Protein AF-A0A536ALC9-F1 (afdb_monomer)

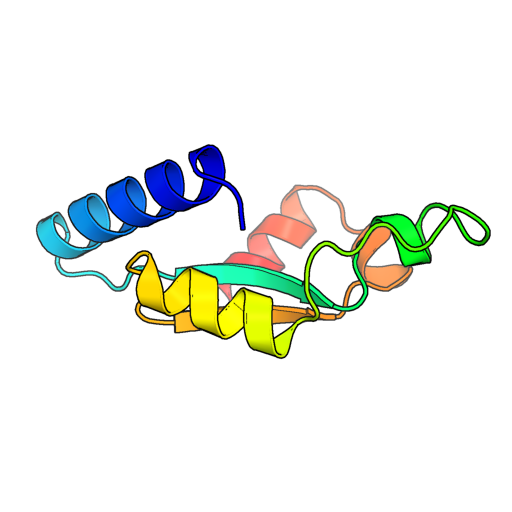Mean predicted aligned error: 3.56 Å

pLDDT: mean 92.64, std 7.79, range [66.06, 98.56]

Solvent-accessible surface area (backbone atoms only — not comparable to full-atom values): 5205 Å² total; per-residue (Å²): 138,57,71,70,60,43,50,54,36,40,52,44,27,52,54,17,58,77,67,76,52,78,22,72,42,79,48,57,48,53,52,62,62,66,65,79,36,78,84,61,78,89,83,65,96,56,59,72,69,58,48,50,52,52,45,39,76,32,40,25,78,42,71,48,72,40,73,46,46,76,70,58,72,65,49,50,75,67,57,47,51,55,57,59,74,75,107

Nearest PDB structures (foldseek):
  2x0k-assembly1_A  TM=8.356E-01  e=9.108E-04  Corynebacterium ammoniagenes
  3zug-assembly1_B  TM=8.326E-01  e=1.917E-03  Corynebacterium ammoniagenes
  4uzf-assembly1_A  TM=8.374E-01  e=2.513E-03  Corynebacterium ammoniagenes
  5fo1-assembly1_A  TM=8.334E-01  e=2.348E-03  Corynebacterium ammoniagenes
  3zug-assembly1_A  TM=8.380E-01  e=4.035E-03  Corynebacterium ammoniagenes

Foldseek 3Di:
DDPVLLVVLLVLLVVCVVVVHFREAEEEPPHLCCAVPVPPPPPDPDDPVVVQVVSVVSRGPYYHYDYDHPVNVPDDPVSVVVVVVVD

Secondary structure (DSSP, 8-state):
--HHHHHHHHHHHHHHHHTT---EEEEEES-HHHHHSTTS----SS-HHHHHHHHHHTT-SEEEEEE--HHHHT--HHHHHHHHHT-

Sequence (87 aa):
MHLGHRALIRQLARGAAEAGARAVAATFDPLPIQVLAPGAPASALSDVRDRVKLLREAGADAVVVFEFDDAFARLSADEFVDRVKGA

Radius of gyration: 14.15 Å; Cα contacts (8 Å, |Δi|>4): 94; chains: 1; b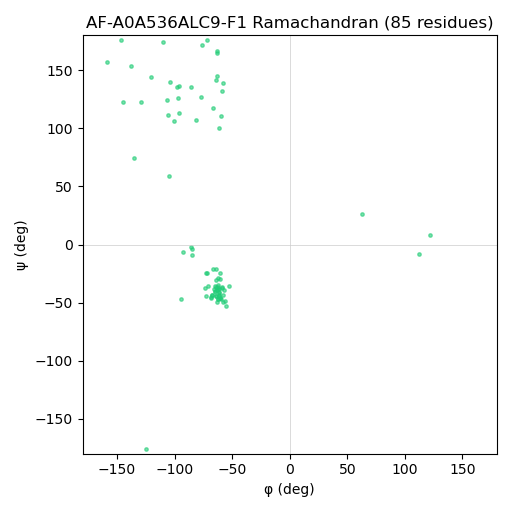ounding box: 36×23×30 Å

Structure (mmCIF, N/CA/C/O backbone):
data_AF-A0A536ALC9-F1
#
_entry.id   AF-A0A536ALC9-F1
#
loop_
_atom_site.group_PDB
_atom_site.id
_atom_site.type_symbol
_atom_site.label_atom_id
_atom_site.label_alt_id
_atom_site.label_comp_id
_atom_site.label_asym_id
_atom_site.label_entity_id
_atom_site.label_seq_id
_atom_site.pdbx_PDB_ins_code
_atom_site.Cartn_x
_atom_site.Cartn_y
_atom_site.Cartn_z
_atom_site.occupancy
_atom_site.B_iso_or_equiv
_atom_site.auth_seq_id
_atom_site.auth_comp_id
_atom_site.auth_asym_id
_atom_site.auth_atom_id
_atom_site.pdbx_PDB_model_num
ATOM 1 N N . MET A 1 1 ? 10.490 5.644 5.727 1.00 87.81 1 MET A N 1
ATOM 2 C CA . MET A 1 1 ? 9.158 6.221 5.412 1.00 87.81 1 MET A CA 1
ATOM 3 C C . MET A 1 1 ? 9.130 7.702 5.770 1.00 87.81 1 MET A C 1
ATOM 5 O O . MET A 1 1 ? 9.282 8.030 6.941 1.00 87.81 1 MET A O 1
ATOM 9 N N . HIS A 1 2 ? 8.973 8.592 4.790 1.00 93.62 2 HIS A N 1
ATOM 10 C CA . HIS A 1 2 ? 8.985 10.042 5.026 1.00 93.62 2 HIS A CA 1
ATOM 11 C C . HIS A 1 2 ? 7.675 10.564 5.644 1.00 93.62 2 HIS A C 1
ATOM 13 O O . HIS A 1 2 ? 6.667 9.856 5.721 1.00 93.62 2 HIS A O 1
ATOM 19 N N . LEU A 1 3 ? 7.678 11.838 6.050 1.00 95.94 3 LEU A N 1
ATOM 20 C CA . LEU A 1 3 ? 6.573 12.484 6.768 1.00 95.94 3 LEU A CA 1
ATOM 21 C C . LEU A 1 3 ? 5.244 12.476 5.999 1.00 95.94 3 LEU A C 1
ATOM 23 O O . LEU A 1 3 ? 4.207 12.246 6.616 1.00 95.94 3 LEU A O 1
ATOM 27 N N . GLY A 1 4 ? 5.280 12.648 4.671 1.00 97.00 4 GLY A N 1
ATOM 28 C CA . GLY A 1 4 ? 4.084 12.572 3.818 1.00 97.00 4 GLY A CA 1
ATOM 29 C C . GLY A 1 4 ? 3.314 11.252 3.964 1.00 97.00 4 GLY A C 1
ATOM 30 O O . GLY A 1 4 ? 2.139 11.263 4.313 1.00 97.00 4 GLY A O 1
ATOM 31 N N . HIS A 1 5 ? 3.984 10.103 3.823 1.00 96.25 5 HIS A N 1
ATOM 32 C CA . HIS A 1 5 ? 3.336 8.800 4.019 1.00 96.25 5 HIS A CA 1
ATOM 33 C C . HIS A 1 5 ? 2.844 8.605 5.457 1.00 96.25 5 HIS A C 1
ATOM 35 O O . HIS A 1 5 ? 1.736 8.118 5.659 1.00 96.25 5 HIS A O 1
ATOM 41 N N . ARG A 1 6 ? 3.606 9.057 6.469 1.00 97.06 6 ARG A N 1
ATOM 42 C CA . ARG A 1 6 ? 3.137 9.012 7.869 1.00 97.06 6 ARG A CA 1
ATOM 43 C C . ARG A 1 6 ? 1.833 9.799 8.055 1.00 97.06 6 ARG A C 1
ATOM 45 O O . ARG A 1 6 ? 0.992 9.389 8.846 1.00 97.06 6 ARG A O 1
ATOM 52 N N . ALA A 1 7 ? 1.662 10.926 7.362 1.00 98.19 7 ALA A N 1
ATOM 53 C CA . ALA A 1 7 ? 0.436 11.718 7.429 1.00 98.19 7 ALA A CA 1
ATOM 54 C C . ALA A 1 7 ? -0.762 10.986 6.807 1.00 98.19 7 ALA A C 1
ATOM 56 O O . ALA A 1 7 ? -1.821 10.960 7.432 1.00 98.19 7 ALA A O 1
ATOM 57 N N . LEU A 1 8 ? -0.574 10.340 5.650 1.00 98.25 8 LEU A N 1
ATOM 58 C CA . LEU A 1 8 ? -1.620 9.540 5.001 1.00 98.25 8 LEU A CA 1
ATOM 59 C C . LEU A 1 8 ? -2.081 8.376 5.888 1.00 98.25 8 LEU A C 1
ATOM 61 O O . LEU A 1 8 ? -3.279 8.210 6.095 1.00 98.25 8 LEU A O 1
ATOM 65 N N . ILE A 1 9 ? -1.148 7.625 6.486 1.00 98.38 9 ILE A N 1
ATOM 66 C CA . ILE A 1 9 ? -1.502 6.505 7.374 1.00 98.38 9 ILE A CA 1
ATOM 67 C C . ILE A 1 9 ? -2.223 6.988 8.637 1.00 98.38 9 ILE A C 1
ATOM 69 O O . ILE A 1 9 ? -3.215 6.389 9.036 1.00 98.38 9 ILE A O 1
ATOM 73 N N . ARG A 1 10 ? -1.807 8.113 9.236 1.00 98.38 10 ARG A N 1
ATOM 74 C CA . ARG A 1 10 ? -2.538 8.688 10.379 1.00 98.38 10 ARG A CA 1
ATOM 75 C C . ARG A 1 10 ? -3.959 9.111 10.014 1.00 98.38 10 ARG A C 1
ATOM 77 O O . ARG A 1 10 ? -4.856 8.995 10.842 1.00 98.38 10 ARG A O 1
ATOM 84 N N . GLN A 1 11 ? -4.165 9.639 8.809 1.00 98.50 11 GLN A N 1
ATOM 85 C CA . GLN A 1 11 ? -5.501 9.992 8.334 1.00 98.50 11 GLN A CA 1
ATOM 86 C C . GLN A 1 11 ? -6.360 8.744 8.110 1.00 98.50 11 GLN A C 1
ATOM 88 O O . GLN A 1 11 ? -7.504 8.730 8.557 1.00 98.50 11 GLN A O 1
ATOM 93 N N . LEU A 1 12 ? -5.795 7.697 7.500 1.00 98.31 12 LEU A N 1
ATOM 94 C CA . LEU A 1 12 ? -6.441 6.392 7.359 1.00 98.31 12 LEU A CA 1
ATOM 95 C C . LEU A 1 12 ? -6.856 5.821 8.723 1.00 98.31 12 LEU A C 1
ATOM 97 O O . LEU A 1 12 ? -8.007 5.436 8.889 1.00 98.31 12 LEU A O 1
ATOM 101 N N . ALA A 1 13 ? -5.948 5.819 9.702 1.00 98.50 13 ALA A N 1
ATOM 102 C CA . ALA A 1 13 ? -6.200 5.298 11.045 1.00 98.50 13 ALA A CA 1
ATOM 103 C C . ALA A 1 13 ? -7.373 6.002 11.742 1.00 98.50 13 ALA A C 1
A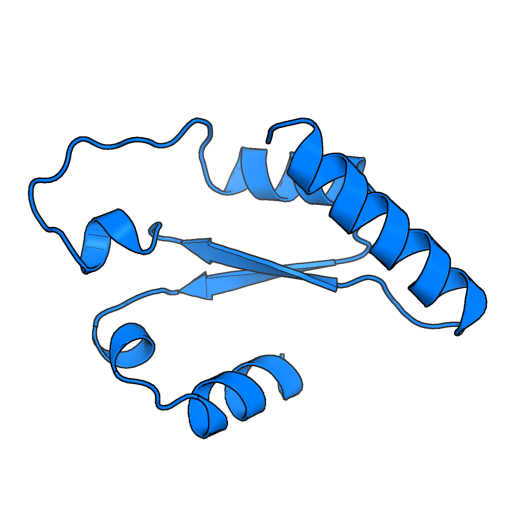TOM 105 O O . ALA A 1 13 ? -8.231 5.348 12.327 1.00 98.50 13 ALA A O 1
ATOM 106 N N . ARG A 1 14 ? -7.447 7.337 11.634 1.00 98.56 14 ARG A N 1
ATOM 107 C CA . ARG A 1 14 ? -8.575 8.110 12.178 1.00 98.56 14 ARG A CA 1
ATOM 108 C C . ARG A 1 14 ? -9.897 7.743 11.508 1.00 98.56 14 ARG A C 1
ATOM 110 O O . ARG A 1 14 ? -10.852 7.435 12.209 1.00 98.56 14 ARG A O 1
ATOM 117 N N . GLY A 1 15 ? -9.928 7.716 10.174 1.00 98.56 15 GLY A N 1
ATOM 118 C CA . GLY A 1 15 ? -11.141 7.362 9.433 1.00 98.56 15 GLY A CA 1
ATOM 119 C C . GLY A 1 15 ? -11.610 5.930 9.709 1.00 98.56 15 GLY A C 1
ATOM 120 O O . GLY A 1 15 ? -12.803 5.689 9.856 1.00 98.56 15 GLY A O 1
ATOM 121 N N . ALA A 1 16 ? -10.677 4.983 9.846 1.00 98.31 16 ALA A N 1
ATOM 122 C CA . ALA A 1 16 ? -10.996 3.607 10.212 1.00 98.31 16 ALA A CA 1
ATOM 123 C C . ALA A 1 16 ? -11.602 3.519 11.622 1.00 98.31 16 ALA A C 1
ATOM 125 O O . ALA A 1 16 ? -12.626 2.864 11.797 1.00 98.31 16 ALA A O 1
ATOM 126 N N . ALA A 1 17 ? -11.030 4.229 12.601 1.00 98.25 17 ALA A N 1
ATOM 127 C CA . ALA A 1 17 ? -11.563 4.271 13.962 1.00 98.25 17 ALA A CA 1
ATOM 128 C C . ALA A 1 17 ? -12.983 4.862 14.016 1.00 98.25 17 ALA A C 1
ATOM 130 O O . ALA A 1 17 ? -13.857 4.290 14.665 1.00 98.25 17 ALA A O 1
ATOM 131 N N . GLU A 1 18 ? -13.235 5.960 13.296 1.00 98.50 18 GLU A N 1
ATOM 132 C CA . GLU A 1 18 ? -14.566 6.579 13.183 1.00 98.50 18 GLU A CA 1
ATOM 133 C C . GLU A 1 18 ? -15.594 5.641 12.532 1.00 98.50 18 GLU A C 1
ATOM 135 O O . GLU A 1 18 ? -16.760 5.627 12.923 1.00 98.50 18 GLU A O 1
ATOM 140 N N . ALA A 1 19 ? -15.157 4.821 11.573 1.00 98.19 19 ALA A N 1
ATOM 141 C CA . ALA A 1 19 ? -15.996 3.849 10.879 1.00 98.19 19 ALA A CA 1
ATOM 142 C C . ALA A 1 19 ? -16.128 2.493 11.603 1.00 98.19 19 ALA A C 1
ATOM 144 O O . ALA A 1 19 ? -16.815 1.605 11.099 1.00 98.19 19 ALA A O 1
ATOM 145 N N . GLY A 1 20 ? -15.456 2.288 12.744 1.00 98.12 20 GLY A N 1
ATOM 146 C CA . GLY A 1 20 ? -15.392 0.978 13.409 1.00 98.12 20 GLY A CA 1
ATOM 147 C C . GLY A 1 20 ? -14.702 -0.108 12.566 1.00 98.12 20 GLY A C 1
ATOM 148 O O . GLY A 1 20 ? -15.0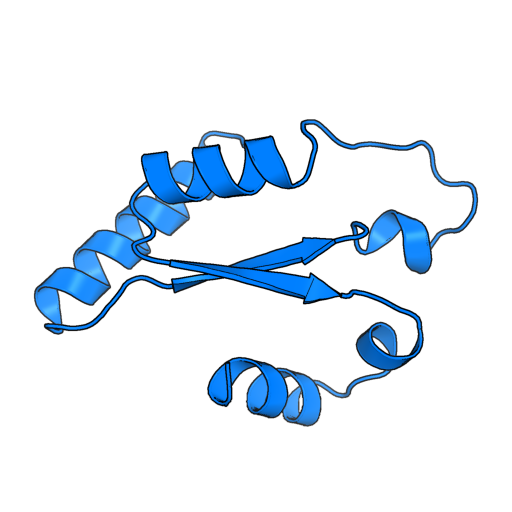01 -1.292 12.712 1.00 98.12 20 GLY A O 1
ATOM 149 N N . ALA A 1 21 ? -13.803 0.291 11.665 1.00 97.62 21 ALA A N 1
ATOM 150 C CA . ALA A 1 21 ? -13.081 -0.568 10.734 1.00 97.62 21 ALA A CA 1
ATOM 151 C C . ALA A 1 21 ? -11.588 -0.678 11.097 1.00 97.62 21 ALA A C 1
ATOM 153 O O . ALA A 1 21 ? -11.093 -0.001 11.996 1.00 97.62 21 ALA A O 1
ATOM 154 N N . ARG A 1 22 ? -10.852 -1.532 10.372 1.00 97.06 22 ARG A N 1
ATOM 155 C CA . ARG A 1 22 ? -9.390 -1.661 10.494 1.00 97.06 22 ARG A CA 1
ATOM 156 C C . ARG A 1 22 ? -8.672 -0.829 9.436 1.00 97.06 22 ARG A C 1
ATOM 158 O O . ARG A 1 22 ? -9.030 -0.876 8.261 1.00 97.06 22 ARG A O 1
ATOM 165 N N . ALA A 1 23 ? -7.616 -0.129 9.833 1.00 98.06 23 ALA A N 1
ATOM 166 C CA . ALA A 1 23 ? -6.715 0.568 8.927 1.00 98.06 23 ALA A CA 1
ATOM 167 C C . ALA A 1 23 ? -5.698 -0.411 8.325 1.00 98.06 23 ALA A C 1
ATOM 169 O O . ALA A 1 23 ? -4.760 -0.845 8.995 1.00 98.06 23 ALA A O 1
ATOM 170 N N . VAL A 1 24 ? -5.862 -0.743 7.044 1.00 96.94 24 VAL A N 1
ATOM 171 C CA . VAL A 1 24 ? -4.960 -1.654 6.325 1.00 96.94 24 VAL A CA 1
ATOM 172 C C . VAL A 1 24 ? -4.094 -0.867 5.347 1.00 96.94 24 VAL A C 1
ATOM 174 O O . VAL A 1 24 ? -4.607 -0.147 4.494 1.00 96.94 24 VAL A O 1
ATOM 177 N N . ALA A 1 25 ? -2.774 -1.007 5.459 1.00 96.75 25 ALA A N 1
ATOM 178 C CA . ALA A 1 25 ? -1.836 -0.476 4.476 1.00 96.75 25 ALA A CA 1
ATOM 179 C C . ALA A 1 25 ? -1.410 -1.574 3.493 1.00 96.75 25 ALA A C 1
ATOM 181 O O . ALA A 1 25 ? -1.058 -2.676 3.904 1.00 96.75 25 ALA A O 1
ATOM 182 N N . ALA A 1 26 ? -1.378 -1.260 2.202 1.00 94.81 26 ALA A N 1
ATOM 183 C CA . ALA A 1 26 ? -0.831 -2.131 1.167 1.00 94.81 26 ALA A CA 1
ATOM 184 C C . ALA A 1 26 ? 0.549 -1.631 0.723 1.00 94.81 26 ALA A C 1
ATOM 186 O O . ALA A 1 26 ? 0.775 -0.427 0.582 1.00 94.81 26 ALA A O 1
ATOM 187 N N . THR A 1 27 ? 1.485 -2.546 0.492 1.00 94.19 27 THR A N 1
ATOM 188 C CA . THR A 1 27 ? 2.799 -2.241 -0.083 1.00 94.19 27 THR A CA 1
ATOM 189 C C . THR A 1 27 ? 3.287 -3.396 -0.955 1.00 94.19 27 THR A C 1
ATOM 191 O O . THR A 1 27 ? 2.628 -4.426 -1.039 1.00 94.19 27 THR A O 1
ATOM 194 N N . PHE A 1 28 ? 4.434 -3.219 -1.603 1.00 93.75 28 PHE A N 1
ATOM 195 C CA . PHE A 1 28 ? 4.995 -4.166 -2.564 1.00 93.75 28 PHE A CA 1
ATOM 196 C C . PHE A 1 28 ? 6.369 -4.640 -2.125 1.00 93.75 28 PHE A C 1
ATOM 198 O O . PHE A 1 28 ? 7.127 -3.838 -1.573 1.00 93.75 28 PHE A O 1
ATOM 205 N N . ASP A 1 29 ? 6.690 -5.899 -2.383 1.00 93.88 29 ASP A N 1
ATOM 206 C CA . ASP A 1 29 ? 8.052 -6.425 -2.337 1.00 93.88 29 ASP A CA 1
ATOM 207 C C . ASP A 1 29 ? 8.222 -7.495 -3.436 1.00 93.88 29 ASP A C 1
ATOM 209 O O . ASP A 1 29 ? 7.435 -8.436 -3.448 1.00 93.88 29 ASP A O 1
ATOM 213 N N . PRO A 1 30 ? 9.175 -7.367 -4.379 1.00 92.50 30 PRO A N 1
ATOM 214 C CA . PRO A 1 30 ? 10.128 -6.265 -4.522 1.00 92.50 30 PRO A CA 1
ATOM 215 C C . PRO A 1 30 ? 9.439 -4.919 -4.817 1.00 92.50 30 PRO A C 1
ATOM 217 O O . PRO A 1 30 ? 8.247 -4.844 -5.114 1.00 92.50 30 PRO A O 1
ATOM 220 N N . LEU A 1 31 ? 10.177 -3.811 -4.702 1.00 90.94 31 LEU A N 1
ATOM 221 C CA . LEU A 1 31 ? 9.652 -2.501 -5.092 1.00 90.94 31 LEU A CA 1
ATOM 222 C C . LEU A 1 31 ? 9.372 -2.484 -6.605 1.00 90.94 31 LEU A C 1
ATOM 224 O O . LEU A 1 31 ? 10.223 -2.953 -7.360 1.00 90.94 31 LEU A O 1
ATOM 228 N N . PRO A 1 32 ? 8.278 -1.851 -7.081 1.00 91.75 32 PRO A N 1
ATOM 229 C CA . PRO A 1 32 ? 7.915 -1.856 -8.500 1.00 91.75 32 PRO A CA 1
ATOM 230 C C . PRO A 1 32 ? 9.040 -1.414 -9.435 1.00 91.75 32 PRO A C 1
ATOM 232 O O . PRO A 1 32 ? 9.213 -1.977 -10.510 1.00 91.75 32 PRO A O 1
ATOM 235 N N . ILE A 1 33 ? 9.864 -0.452 -9.007 1.00 89.31 33 ILE A N 1
ATOM 236 C CA . ILE A 1 33 ? 11.007 0.024 -9.793 1.00 89.31 33 ILE A CA 1
ATOM 237 C C . ILE A 1 33 ? 12.032 -1.080 -10.095 1.00 89.31 33 ILE A C 1
ATOM 239 O O . ILE A 1 33 ? 12.673 -1.040 -11.138 1.00 89.31 33 ILE A O 1
ATOM 243 N N . GLN A 1 34 ? 12.166 -2.076 -9.216 1.00 88.62 34 GLN A N 1
ATOM 244 C CA . GLN A 1 34 ? 13.093 -3.196 -9.396 1.00 88.62 34 GLN A CA 1
ATOM 245 C C . GLN A 1 34 ? 12.628 -4.162 -10.493 1.00 88.62 34 GLN A C 1
ATOM 247 O O . GLN A 1 34 ? 13.464 -4.837 -11.084 1.00 88.62 34 GLN A O 1
ATOM 252 N N . VAL A 1 35 ? 11.322 -4.208 -10.774 1.00 91.00 35 VAL A N 1
ATOM 253 C CA . VAL A 1 35 ? 10.730 -5.040 -11.835 1.00 91.00 35 VAL A CA 1
ATOM 254 C C . VAL A 1 35 ? 10.577 -4.247 -13.126 1.00 91.00 35 VAL A C 1
ATOM 256 O O . VAL A 1 35 ? 10.992 -4.691 -14.188 1.00 91.00 35 VAL A O 1
ATOM 259 N N . LEU A 1 36 ? 10.039 -3.030 -13.034 1.00 91.19 36 LEU A N 1
ATOM 260 C CA . LEU A 1 36 ? 9.737 -2.189 -14.193 1.00 91.19 36 LEU A CA 1
ATOM 261 C C . LEU A 1 36 ? 10.985 -1.600 -14.862 1.00 91.19 36 LEU A C 1
ATOM 263 O O . LEU A 1 36 ? 10.939 -1.252 -16.039 1.00 91.19 36 LEU A O 1
ATOM 267 N N . ALA A 1 37 ? 12.088 -1.459 -14.123 1.00 89.31 37 ALA A N 1
ATOM 268 C CA . ALA A 1 37 ? 13.341 -0.924 -14.645 1.00 89.31 37 ALA A CA 1
ATOM 269 C C . ALA A 1 37 ? 14.544 -1.775 -14.193 1.00 89.31 37 ALA A C 1
ATOM 271 O O . ALA A 1 37 ? 15.323 -1.342 -13.335 1.00 89.31 37 ALA A O 1
ATOM 272 N N . PRO A 1 38 ? 14.737 -2.973 -14.778 1.00 77.25 38 PRO A N 1
ATOM 273 C CA . PRO A 1 38 ? 15.892 -3.815 -14.487 1.00 77.25 38 PRO A CA 1
ATOM 274 C C . PRO A 1 38 ? 17.186 -3.064 -14.843 1.00 77.25 38 PRO A C 1
ATOM 276 O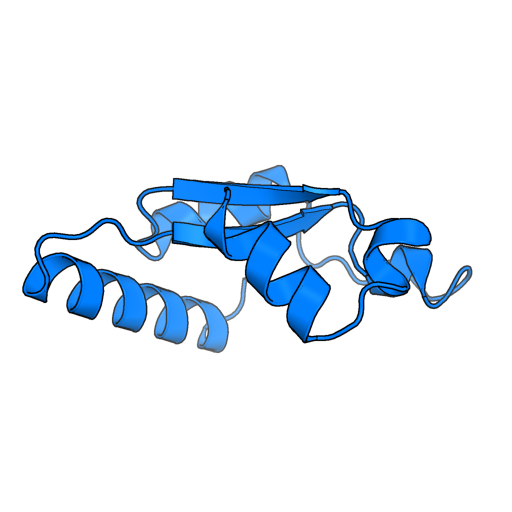 O . PRO A 1 38 ? 17.454 -2.787 -16.010 1.00 77.25 38 PRO A O 1
ATOM 279 N N . GLY A 1 39 ? 17.972 -2.682 -13.833 1.00 78.19 39 GLY A N 1
ATOM 280 C CA . GLY A 1 39 ? 19.198 -1.884 -13.988 1.00 78.19 39 GLY A CA 1
ATOM 281 C C . GLY A 1 39 ? 19.123 -0.464 -13.415 1.00 78.19 39 GLY A C 1
ATOM 282 O O . GLY A 1 39 ? 20.155 0.201 -13.314 1.00 78.19 39 GLY A O 1
ATOM 283 N N . ALA A 1 40 ? 17.944 -0.005 -12.981 1.00 77.12 40 ALA A N 1
ATOM 284 C CA . ALA A 1 40 ? 17.846 1.195 -12.158 1.00 77.12 40 ALA A CA 1
ATOM 285 C C . ALA A 1 40 ? 18.574 0.981 -10.813 1.00 77.12 40 ALA A C 1
ATOM 287 O O . ALA A 1 40 ? 18.548 -0.129 -10.268 1.00 77.12 40 ALA A O 1
ATOM 288 N N . PRO A 1 41 ? 19.213 2.021 -10.243 1.00 69.56 41 PRO A N 1
ATOM 289 C CA . PRO A 1 41 ? 19.845 1.898 -8.940 1.00 69.56 41 PRO A CA 1
ATOM 290 C C . PRO A 1 41 ? 18.816 1.475 -7.891 1.00 69.56 41 PRO A C 1
ATOM 292 O O . PRO A 1 41 ? 17.698 1.997 -7.858 1.00 69.56 41 PRO A O 1
ATOM 295 N N . ALA A 1 42 ? 19.209 0.566 -6.999 1.00 66.88 42 ALA A N 1
ATOM 296 C CA . ALA A 1 42 ? 18.394 0.203 -5.851 1.00 66.88 42 ALA A CA 1
ATOM 297 C C . ALA A 1 42 ? 18.178 1.448 -4.973 1.00 66.88 42 ALA A C 1
ATOM 299 O O . ALA A 1 42 ? 19.057 1.856 -4.220 1.00 66.88 42 ALA A O 1
ATOM 300 N N . SER A 1 43 ? 17.010 2.081 -5.088 1.00 66.06 43 SER A N 1
ATOM 301 C CA . SER A 1 43 ? 16.636 3.259 -4.299 1.00 66.06 43 SER A CA 1
ATOM 302 C C . SER A 1 43 ? 15.639 2.864 -3.211 1.00 66.06 43 SER A C 1
ATOM 304 O O . SER A 1 43 ? 14.500 3.327 -3.161 1.00 66.06 43 SER A O 1
ATOM 306 N N . ALA A 1 44 ? 16.053 1.940 -2.345 1.00 73.38 44 ALA A N 1
ATOM 307 C CA . ALA A 1 44 ? 15.278 1.573 -1.169 1.00 73.38 44 ALA A CA 1
ATOM 308 C C . ALA A 1 44 ? 15.799 2.358 0.042 1.00 73.38 44 ALA A C 1
ATOM 310 O O . ALA A 1 44 ? 16.915 2.140 0.501 1.00 73.38 44 ALA A O 1
ATOM 311 N N . LEU A 1 45 ? 14.978 3.264 0.585 1.00 81.94 45 LEU A N 1
ATOM 312 C CA . LEU A 1 45 ? 15.270 3.939 1.862 1.00 81.94 45 LEU A CA 1
ATOM 313 C C . LEU A 1 45 ? 15.243 2.976 3.062 1.00 81.94 45 LEU A C 1
ATOM 315 O O . LEU A 1 45 ? 15.748 3.312 4.128 1.00 81.94 45 LEU A O 1
ATOM 319 N N . SER A 1 46 ? 14.576 1.833 2.918 1.00 84.44 46 SER A N 1
ATOM 320 C CA . SER A 1 46 ? 14.458 0.781 3.926 1.00 84.44 46 SER A CA 1
ATOM 321 C C . SER A 1 46 ? 14.089 -0.534 3.244 1.00 84.44 46 SER A C 1
ATOM 323 O O . SER A 1 46 ? 13.472 -0.516 2.172 1.00 84.44 46 SER A O 1
ATOM 325 N N . ASP A 1 47 ? 14.380 -1.662 3.887 1.00 90.62 47 ASP A N 1
ATOM 326 C CA . ASP A 1 47 ? 13.849 -2.952 3.448 1.00 90.62 47 ASP A CA 1
ATOM 327 C C . ASP A 1 47 ? 12.337 -3.080 3.744 1.00 90.62 47 ASP A C 1
ATOM 329 O O . ASP A 1 47 ? 11.697 -2.174 4.305 1.00 90.62 47 ASP A O 1
ATOM 333 N N . VAL A 1 48 ? 11.738 -4.193 3.312 1.00 94.12 48 VAL A N 1
ATOM 334 C CA . VAL A 1 48 ? 10.310 -4.470 3.512 1.00 94.12 48 VAL A CA 1
ATOM 335 C C . VAL A 1 48 ? 9.938 -4.629 4.987 1.00 94.12 48 VAL A C 1
ATOM 337 O O . VAL A 1 48 ? 8.867 -4.174 5.390 1.00 94.12 48 VAL A O 1
ATOM 340 N N . ARG A 1 49 ? 10.811 -5.208 5.819 1.00 95.44 49 ARG A N 1
ATOM 341 C CA . ARG A 1 49 ? 10.535 -5.442 7.245 1.00 95.44 49 ARG A CA 1
ATOM 342 C C . ARG A 1 49 ? 10.461 -4.115 7.990 1.00 95.44 49 ARG A C 1
ATOM 344 O O . ARG A 1 49 ? 9.499 -3.870 8.722 1.00 95.44 49 ARG A O 1
ATOM 351 N N . ASP A 1 50 ? 11.412 -3.228 7.728 1.00 95.00 50 ASP A N 1
ATOM 352 C CA . ASP A 1 50 ? 11.426 -1.873 8.267 1.00 95.00 50 ASP A CA 1
ATOM 353 C C . ASP A 1 50 ? 10.247 -1.050 7.748 1.00 95.00 50 ASP A C 1
ATOM 355 O O . ASP A 1 50 ? 9.602 -0.328 8.512 1.00 95.00 50 ASP A O 1
ATOM 359 N N . ARG A 1 51 ? 9.901 -1.179 6.460 1.00 94.94 51 ARG A N 1
ATOM 360 C CA . ARG A 1 51 ? 8.726 -0.502 5.890 1.00 94.94 51 ARG A CA 1
ATOM 361 C C . ARG A 1 51 ? 7.436 -0.944 6.584 1.00 94.94 51 ARG A C 1
ATOM 363 O O . ARG A 1 51 ? 6.646 -0.082 6.965 1.00 94.94 51 ARG A O 1
ATOM 370 N N . VAL A 1 52 ? 7.244 -2.246 6.804 1.00 97.44 52 VAL A N 1
ATOM 371 C CA . VAL A 1 52 ? 6.092 -2.797 7.542 1.00 97.44 52 VAL A CA 1
ATOM 372 C C . VAL A 1 52 ? 6.050 -2.257 8.971 1.00 97.44 52 VAL A C 1
ATOM 374 O O . VAL A 1 52 ? 4.999 -1.790 9.415 1.00 97.44 52 VAL A O 1
ATOM 377 N N . LYS A 1 53 ? 7.185 -2.261 9.681 1.00 97.62 53 LYS A N 1
ATOM 378 C CA . LYS A 1 53 ? 7.284 -1.702 11.036 1.00 97.62 53 LYS A CA 1
ATOM 379 C C . LYS A 1 53 ? 6.877 -0.227 11.062 1.00 97.62 53 LYS A C 1
ATOM 381 O O . LYS A 1 53 ? 6.024 0.160 11.855 1.00 97.62 53 LYS A O 1
ATOM 386 N N . LEU A 1 54 ? 7.421 0.580 10.152 1.00 97.00 54 LEU A N 1
ATOM 387 C CA . LEU A 1 54 ? 7.137 2.014 10.067 1.00 97.00 54 LEU A CA 1
ATOM 388 C C . LEU A 1 54 ? 5.671 2.311 9.724 1.00 97.00 54 LEU A C 1
ATOM 390 O O . LEU A 1 54 ? 5.120 3.282 10.239 1.00 97.00 54 LEU A O 1
ATOM 394 N N . LEU A 1 55 ? 5.042 1.501 8.865 1.00 97.75 55 LEU A N 1
ATOM 395 C CA . LEU A 1 55 ? 3.615 1.613 8.542 1.00 97.75 55 LEU A CA 1
ATOM 396 C C . LEU A 1 55 ? 2.742 1.332 9.772 1.00 97.75 55 LEU A C 1
ATOM 398 O O . LEU A 1 55 ? 1.834 2.111 10.059 1.00 97.75 55 LEU A O 1
ATOM 402 N N . ARG A 1 56 ? 3.061 0.281 10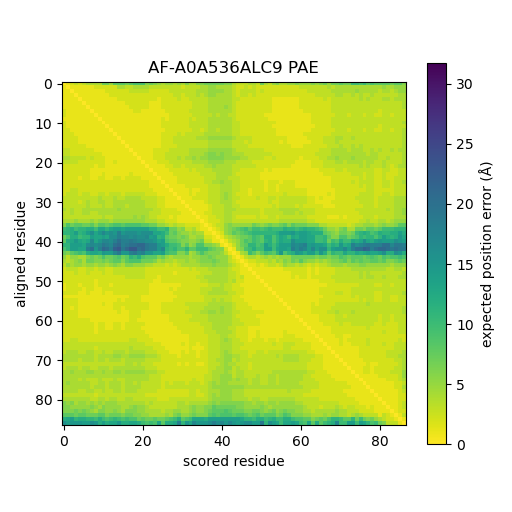.539 1.00 97.94 56 ARG A N 1
ATOM 403 C CA . ARG A 1 56 ? 2.370 -0.026 11.803 1.00 97.94 56 ARG A CA 1
ATOM 404 C C . ARG A 1 56 ? 2.539 1.090 12.831 1.00 97.94 56 ARG A C 1
ATOM 406 O O . ARG A 1 56 ? 1.556 1.574 13.376 1.00 97.94 56 ARG A O 1
ATOM 413 N N . GLU A 1 57 ? 3.762 1.581 13.024 1.00 97.69 57 GLU A N 1
ATOM 414 C CA . GLU A 1 57 ? 4.044 2.718 13.915 1.00 97.69 57 GLU A CA 1
ATOM 415 C C . GLU A 1 57 ? 3.319 4.011 13.510 1.00 97.69 57 GLU A C 1
ATOM 417 O O . GLU A 1 57 ? 3.115 4.897 14.339 1.00 97.69 57 GLU A O 1
ATOM 422 N N . ALA A 1 58 ? 2.957 4.164 12.234 1.00 97.75 58 ALA A N 1
ATOM 423 C CA . ALA A 1 58 ? 2.203 5.319 11.761 1.00 97.75 58 ALA A CA 1
ATOM 424 C C . ALA A 1 58 ? 0.682 5.185 11.938 1.00 97.75 58 ALA A C 1
ATOM 426 O O . ALA A 1 58 ? -0.009 6.187 11.745 1.00 97.75 58 ALA A O 1
ATOM 427 N N . GLY A 1 59 ? 0.176 4.005 12.318 1.00 97.88 59 GLY A N 1
ATOM 428 C CA . GLY A 1 59 ? -1.235 3.773 12.637 1.00 97.88 59 GLY A CA 1
ATOM 429 C C . GLY A 1 59 ? -1.939 2.696 11.807 1.00 97.88 59 GLY A C 1
ATOM 430 O O . GLY A 1 59 ? -3.154 2.590 11.904 1.00 97.88 59 GLY A O 1
ATOM 431 N N . ALA A 1 60 ? -1.231 1.920 10.980 1.00 98.38 60 ALA A N 1
ATOM 432 C CA . ALA A 1 60 ? -1.847 0.782 10.296 1.00 98.38 60 ALA A CA 1
ATOM 433 C C . ALA A 1 60 ? -2.015 -0.409 11.260 1.00 98.38 60 ALA A C 1
ATOM 435 O O . ALA A 1 60 ? -1.034 -0.869 11.849 1.00 98.38 60 ALA A O 1
ATOM 436 N N . ASP A 1 61 ? -3.229 -0.951 11.367 1.00 98.31 61 ASP A N 1
ATOM 437 C CA . ASP A 1 61 ? -3.528 -2.162 12.147 1.00 98.31 61 ASP A CA 1
ATOM 438 C C . ASP A 1 61 ? -2.945 -3.413 11.480 1.00 98.31 61 ASP A C 1
ATOM 440 O O . ASP A 1 61 ? -2.472 -4.344 12.137 1.00 98.31 61 ASP A O 1
ATOM 444 N N . ALA A 1 62 ? -2.964 -3.427 10.147 1.00 97.06 62 ALA A N 1
ATOM 445 C CA . ALA A 1 62 ? -2.406 -4.487 9.326 1.00 97.06 62 ALA A CA 1
ATOM 446 C C . ALA A 1 62 ? -1.651 -3.911 8.128 1.00 97.06 62 ALA A C 1
ATOM 448 O O . ALA A 1 62 ? -1.931 -2.811 7.647 1.00 97.06 62 ALA A O 1
ATOM 449 N N . VAL A 1 63 ? -0.681 -4.684 7.642 1.00 97.44 63 VAL A 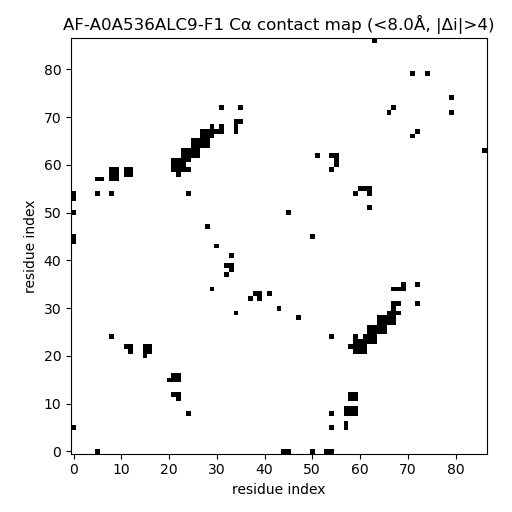N 1
ATOM 450 C CA . VAL A 1 63 ? 0.059 -4.368 6.423 1.00 97.44 63 VAL A CA 1
ATOM 451 C C . VAL A 1 63 ? 0.034 -5.594 5.526 1.00 97.44 63 VAL A C 1
ATOM 453 O O . VAL A 1 63 ? 0.484 -6.658 5.950 1.00 97.44 63 VAL A O 1
ATOM 456 N N . VAL A 1 64 ? -0.475 -5.432 4.310 1.00 96.62 64 VAL A N 1
ATOM 457 C CA . VAL A 1 64 ? -0.416 -6.443 3.254 1.00 96.62 64 VAL A CA 1
ATOM 458 C C . VAL A 1 64 ? 0.773 -6.117 2.361 1.00 96.62 64 VAL A C 1
ATOM 460 O O . VAL A 1 64 ? 0.907 -4.994 1.872 1.00 96.62 64 VAL A O 1
ATOM 463 N N . VAL A 1 65 ? 1.654 -7.096 2.173 1.00 96.25 65 VAL A N 1
ATOM 464 C CA . VAL A 1 65 ? 2.777 -7.003 1.240 1.00 96.25 65 VAL A CA 1
ATOM 465 C C . VAL A 1 65 ? 2.430 -7.860 0.033 1.00 96.25 65 VAL A C 1
ATOM 467 O O . VAL A 1 65 ? 2.334 -9.078 0.149 1.00 96.25 65 VAL A O 1
ATOM 470 N N . PHE A 1 66 ? 2.208 -7.217 -1.105 1.00 95.00 66 PHE A N 1
ATOM 471 C CA . PHE A 1 66 ? 1.993 -7.896 -2.372 1.00 95.00 66 PHE A CA 1
ATOM 472 C C . PHE A 1 66 ? 3.335 -8.202 -3.024 1.00 95.00 66 PHE A C 1
ATOM 474 O O . PHE A 1 66 ? 4.212 -7.337 -3.088 1.00 95.00 66 PHE A O 1
ATOM 481 N N . GLU A 1 67 ? 3.464 -9.419 -3.541 1.00 94.75 67 GLU A N 1
ATOM 482 C CA . GLU A 1 67 ? 4.532 -9.733 -4.478 1.00 94.75 67 GLU A CA 1
ATOM 483 C C . GLU A 1 67 ? 4.286 -8.948 -5.766 1.00 94.75 67 GLU A C 1
ATOM 485 O O . GLU A 1 67 ? 3.237 -9.093 -6.396 1.00 94.75 67 GLU A O 1
ATOM 490 N N . PHE A 1 68 ? 5.215 -8.054 -6.102 1.00 94.25 68 PHE A N 1
ATOM 491 C CA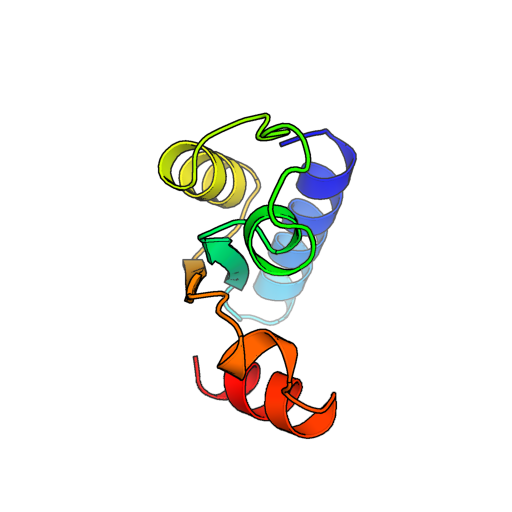 . PHE A 1 68 ? 5.147 -7.289 -7.341 1.00 94.25 68 PHE A CA 1
ATOM 492 C C . PHE A 1 68 ? 6.080 -7.936 -8.353 1.00 94.25 68 PHE A C 1
ATOM 494 O O . PHE A 1 68 ? 7.295 -7.817 -8.231 1.00 94.25 68 PHE A O 1
ATOM 501 N N . ASP A 1 69 ? 5.502 -8.615 -9.335 1.00 94.69 69 ASP A N 1
ATOM 502 C CA . ASP A 1 69 ? 6.190 -9.279 -10.437 1.00 94.69 69 ASP A CA 1
ATOM 503 C C . ASP A 1 69 ? 5.649 -8.786 -11.794 1.00 94.69 69 ASP A C 1
ATOM 505 O O . ASP A 1 69 ? 4.810 -7.880 -11.868 1.00 94.69 69 ASP A O 1
ATOM 509 N N . ASP A 1 70 ? 6.131 -9.371 -12.891 1.00 95.00 70 ASP A N 1
ATOM 510 C CA . ASP A 1 70 ? 5.672 -9.022 -14.241 1.00 95.00 70 ASP A CA 1
ATOM 511 C C . ASP A 1 70 ? 4.179 -9.307 -14.459 1.00 95.00 70 ASP A C 1
ATOM 513 O O . ASP A 1 70 ? 3.543 -8.640 -15.278 1.00 95.00 70 ASP A O 1
ATOM 517 N N . ALA A 1 71 ? 3.606 -10.292 -13.759 1.00 95.06 71 ALA A N 1
ATOM 518 C CA . ALA A 1 71 ? 2.183 -10.595 -13.852 1.00 95.06 71 ALA A CA 1
ATOM 519 C C . ALA A 1 71 ? 1.358 -9.515 -13.140 1.00 95.06 71 ALA A C 1
ATOM 521 O O . ALA A 1 71 ? 0.388 -9.008 -13.704 1.00 95.06 71 ALA A O 1
ATOM 522 N N . PHE A 1 72 ? 1.789 -9.098 -11.949 1.00 95.06 72 PHE A N 1
ATOM 523 C CA . PHE A 1 72 ? 1.182 -8.013 -11.188 1.00 95.06 72 PHE A CA 1
ATOM 524 C C . PHE A 1 72 ? 1.249 -6.686 -11.952 1.00 95.06 72 PHE A C 1
ATOM 526 O O . PHE A 1 72 ? 0.269 -5.945 -12.006 1.00 95.06 72 PHE A O 1
ATOM 533 N N . ALA A 1 73 ? 2.381 -6.399 -12.598 1.00 94.38 73 ALA A N 1
ATOM 534 C CA . ALA A 1 73 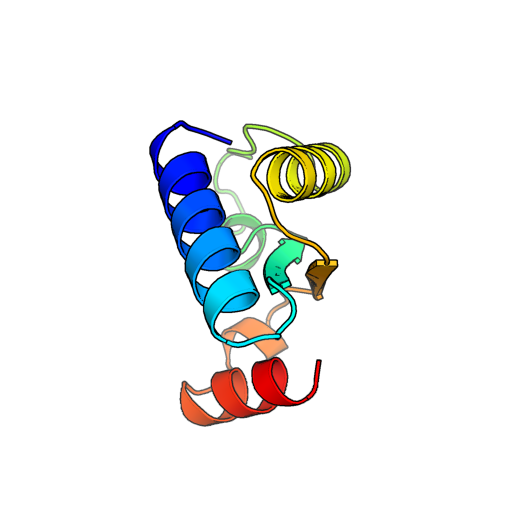? 2.574 -5.189 -13.395 1.00 94.38 73 ALA A CA 1
ATOM 535 C C . ALA A 1 73 ? 1.646 -5.095 -14.622 1.00 94.38 73 ALA A C 1
ATOM 537 O O . ALA A 1 73 ? 1.436 -4.002 -15.147 1.00 94.38 73 ALA A O 1
ATOM 538 N N . ARG A 1 74 ? 1.109 -6.228 -15.093 1.00 96.00 74 ARG A N 1
ATOM 539 C CA . ARG A 1 74 ? 0.210 -6.310 -16.257 1.00 96.00 74 ARG A CA 1
ATOM 540 C C . ARG A 1 74 ? -1.268 -6.237 -15.897 1.00 96.00 74 ARG A C 1
ATOM 542 O O . ARG A 1 74 ? -2.080 -6.180 -16.818 1.00 96.00 74 ARG A O 1
ATOM 549 N N . LEU A 1 75 ? -1.612 -6.239 -14.608 1.00 96.00 75 LEU A N 1
ATOM 550 C CA . LEU A 1 75 ? -2.997 -6.092 -14.176 1.00 96.00 75 LEU A CA 1
ATOM 551 C C . LEU A 1 75 ? -3.565 -4.771 -14.702 1.00 96.00 75 LEU A C 1
ATOM 553 O O . LEU A 1 75 ? -2.962 -3.704 -14.559 1.00 96.00 75 LEU A O 1
ATOM 557 N N . SER A 1 76 ? -4.755 -4.844 -15.283 1.00 97.25 76 SER A N 1
ATOM 558 C CA . SER A 1 76 ? -5.590 -3.669 -15.491 1.00 97.25 76 SER A CA 1
ATOM 559 C C . SER A 1 76 ? -5.988 -3.051 -14.147 1.00 97.25 76 SER A C 1
ATOM 561 O O . SER A 1 76 ? -5.876 -3.666 -13.083 1.00 97.25 76 SER A O 1
ATOM 563 N N . ALA A 1 77 ? -6.479 -1.812 -14.185 1.00 95.19 77 ALA A N 1
ATOM 564 C CA . ALA A 1 77 ? -6.938 -1.124 -12.981 1.00 95.19 77 ALA A CA 1
ATOM 565 C C . ALA A 1 77 ? -8.044 -1.905 -12.245 1.00 95.19 77 ALA A C 1
ATOM 567 O O . ALA A 1 77 ? -8.015 -1.981 -11.017 1.00 95.19 77 ALA A O 1
ATOM 568 N N . ASP A 1 78 ? -8.973 -2.518 -12.984 1.00 96.56 78 ASP A N 1
ATOM 569 C CA . ASP A 1 78 ? -10.073 -3.292 -12.403 1.00 96.56 78 ASP A CA 1
ATOM 570 C C . ASP A 1 78 ? -9.560 -4.579 -11.744 1.00 96.56 78 ASP A C 1
ATOM 572 O O . ASP A 1 78 ? -9.875 -4.850 -10.584 1.00 96.56 78 ASP A O 1
ATOM 576 N N . GLU A 1 79 ? -8.675 -5.317 -12.423 1.00 95.69 79 GLU A N 1
ATOM 577 C CA . GLU A 1 79 ? -8.049 -6.523 -11.863 1.00 95.69 79 GLU A CA 1
ATOM 578 C C . GLU A 1 79 ? -7.218 -6.209 -10.610 1.00 95.69 79 GLU A C 1
ATOM 580 O O . GLU A 1 79 ? -7.235 -6.966 -9.637 1.00 95.69 79 GLU A O 1
ATOM 585 N N . PHE A 1 80 ? -6.518 -5.070 -10.596 1.00 93.44 80 PHE A N 1
ATOM 586 C CA . PHE A 1 80 ? -5.796 -4.602 -9.415 1.00 93.44 80 PHE A CA 1
ATOM 587 C C . PHE A 1 80 ? -6.746 -4.321 -8.244 1.00 93.44 80 PHE A C 1
ATOM 589 O O . PHE A 1 80 ? -6.488 -4.751 -7.118 1.00 93.44 80 PHE A O 1
ATOM 596 N N . VAL A 1 81 ? -7.854 -3.619 -8.491 1.00 93.19 81 VAL A N 1
ATOM 597 C CA . VAL A 1 81 ? -8.842 -3.308 -7.450 1.00 93.19 81 VAL A CA 1
ATOM 598 C C . VAL A 1 81 ? -9.446 -4.587 -6.871 1.00 93.19 81 VAL A C 1
ATOM 600 O O . VAL A 1 81 ? -9.565 -4.704 -5.649 1.00 93.19 81 VAL A O 1
ATOM 603 N N . ASP A 1 82 ? -9.788 -5.558 -7.713 1.00 92.31 82 ASP A N 1
ATOM 604 C CA . ASP A 1 82 ? -10.343 -6.833 -7.259 1.00 92.31 82 ASP A CA 1
ATOM 605 C C . ASP A 1 82 ? -9.329 -7.643 -6.443 1.00 92.31 82 ASP A C 1
ATOM 607 O O . ASP A 1 82 ? -9.674 -8.206 -5.400 1.00 92.31 82 ASP A O 1
ATOM 611 N N . ARG A 1 83 ? -8.050 -7.611 -6.834 1.00 87.31 83 ARG A N 1
ATOM 612 C CA . ARG A 1 83 ? -6.954 -8.218 -6.069 1.00 87.31 83 ARG A CA 1
ATOM 613 C C . ARG A 1 83 ? -6.800 -7.604 -4.677 1.00 87.31 83 ARG A C 1
ATOM 615 O O . ARG A 1 83 ? -6.551 -8.340 -3.725 1.00 87.31 83 ARG A O 1
ATOM 622 N N . VAL A 1 84 ? -6.940 -6.283 -4.557 1.00 86.00 84 VAL A N 1
ATOM 623 C CA . VAL A 1 84 ? -6.810 -5.564 -3.278 1.00 86.00 84 VAL A CA 1
ATOM 624 C C . VAL A 1 84 ? -8.023 -5.785 -2.373 1.00 86.00 84 VAL A C 1
ATOM 626 O O . VAL A 1 84 ? -7.846 -5.933 -1.170 1.00 86.00 84 VAL A O 1
ATOM 629 N N . LYS A 1 85 ? -9.245 -5.849 -2.919 1.00 84.69 85 LYS A N 1
ATOM 630 C CA . LYS A 1 85 ? -10.468 -6.100 -2.130 1.00 84.69 85 LYS A CA 1
ATOM 631 C C . LYS A 1 85 ? -10.493 -7.477 -1.462 1.00 84.69 85 LYS A C 1
ATOM 633 O O . LYS A 1 85 ? -11.147 -7.631 -0.436 1.00 84.69 85 LYS A O 1
ATOM 638 N N . GLY A 1 86 ? -9.862 -8.475 -2.081 1.00 76.19 86 GLY A N 1
ATOM 639 C CA . GLY A 1 86 ? -9.837 -9.852 -1.582 1.00 76.19 86 GLY A CA 1
ATOM 640 C C . GLY A 1 86 ? -8.745 -10.155 -0.550 1.00 76.19 86 GLY A C 1
ATOM 641 O O . GLY A 1 86 ? -8.690 -11.289 -0.077 1.00 76.19 86 GLY A O 1
ATOM 642 N N . ALA A 1 87 ? -7.866 -9.195 -0.249 1.00 69.19 87 ALA A N 1
ATOM 643 C CA . ALA A 1 87 ? -6.754 -9.334 0.696 1.00 69.19 87 ALA A CA 1
ATOM 644 C C . ALA A 1 87 ? -7.138 -8.876 2.112 1.00 69.19 87 ALA A C 1
ATOM 646 O O . ALA A 1 87 ? -6.623 -9.490 3.075 1.00 69.19 87 ALA A O 1
#